Protein AF-A0ABD5V184-F1 (afdb_monomer_lite)

Organism: NCBI:txid1198295

Sequence (76 aa):
MSGDTRDPRRAIEEFLEDADVTLGEYDQGYADADATLSVLEGHIDALRDVLEENVDANGDGDGDANGDGDVDRDDG

Secondary structure (DSSP, 8-state):
--SSTT-HHHHHHHHHHHHHHHHHHHHTTSS-HHHHHHHHHHHHHHHHHHHHHHHHHT------------------

pLDDT: mean 77.96, std 16.44, range [44.91, 95.44]

Structure (mmCIF, N/CA/C/O backbone):
data_AF-A0ABD5V184-F1
#
_entry.id   AF-A0ABD5V184-F1
#
loop_
_atom_site.group_PDB
_atom_site.id
_atom_site.type_symbol
_atom_site.label_atom_id
_atom_site.label_alt_id
_atom_site.label_comp_id
_atom_site.label_asym_id
_atom_site.label_entity_id
_atom_site.label_seq_id
_atom_site.pdbx_PDB_ins_code
_atom_site.Cartn_x
_atom_site.Cartn_y
_atom_site.Cartn_z
_atom_site.occupancy
_atom_site.B_iso_or_equiv
_atom_site.auth_seq_id
_atom_site.auth_comp_id
_atom_site.auth_asym_id
_atom_site.auth_atom_id
_atom_site.pdbx_PDB_model_num
ATOM 1 N N . MET A 1 1 ? 20.894 -2.353 -7.530 1.00 44.91 1 MET A N 1
ATOM 2 C CA . MET A 1 1 ? 19.527 -2.898 -7.433 1.00 44.91 1 MET A CA 1
ATOM 3 C C . MET A 1 1 ? 18.647 -2.129 -8.407 1.00 44.91 1 MET A C 1
ATOM 5 O O . MET A 1 1 ? 17.961 -1.208 -8.001 1.00 44.91 1 MET A O 1
ATOM 9 N N . SER A 1 2 ? 18.746 -2.427 -9.701 1.00 47.00 2 SER A N 1
ATOM 10 C CA . SER A 1 2 ? 17.926 -1.785 -10.738 1.00 47.00 2 SER A CA 1
ATOM 11 C C . SER A 1 2 ? 17.744 -2.804 -11.852 1.00 47.00 2 SER A C 1
ATOM 13 O O . SER A 1 2 ? 18.731 -3.215 -12.456 1.00 47.00 2 SER A O 1
ATOM 15 N N . GLY A 1 3 ? 16.515 -3.277 -12.034 1.00 50.84 3 GLY A N 1
ATOM 16 C CA . GLY A 1 3 ? 16.156 -4.313 -13.006 1.00 50.84 3 GLY A CA 1
ATOM 17 C C . GLY A 1 3 ? 15.014 -5.222 -12.549 1.00 50.84 3 GLY A C 1
ATOM 18 O O . GLY A 1 3 ? 14.391 -5.847 -13.390 1.00 50.84 3 GLY A O 1
ATOM 19 N N . ASP A 1 4 ? 14.723 -5.265 -11.246 1.00 56.38 4 ASP A N 1
ATOM 20 C CA . ASP A 1 4 ? 13.803 -6.251 -10.664 1.00 56.38 4 ASP A CA 1
ATOM 21 C C . ASP A 1 4 ? 12.366 -5.719 -10.463 1.00 56.38 4 ASP A C 1
ATOM 23 O O . ASP A 1 4 ? 11.396 -6.420 -10.707 1.00 56.38 4 ASP A O 1
ATOM 27 N N . THR A 1 5 ? 12.204 -4.427 -10.161 1.00 56.72 5 THR A N 1
ATOM 28 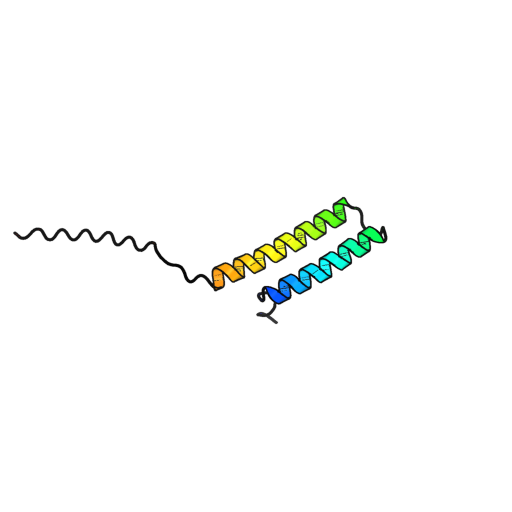C CA . THR A 1 5 ? 10.888 -3.755 -10.022 1.00 56.72 5 THR A CA 1
ATOM 29 C C . THR A 1 5 ? 10.093 -3.672 -11.338 1.00 56.72 5 THR A C 1
ATOM 31 O O . THR A 1 5 ? 8.939 -3.272 -11.342 1.00 56.72 5 THR A O 1
ATOM 34 N N . ARG A 1 6 ? 10.704 -4.039 -12.472 1.00 63.25 6 ARG A N 1
ATOM 35 C CA . ARG A 1 6 ? 10.070 -4.047 -13.803 1.00 63.25 6 ARG A CA 1
ATOM 36 C C . ARG A 1 6 ? 9.556 -5.422 -14.226 1.00 63.25 6 ARG A C 1
ATOM 38 O O . ARG A 1 6 ? 9.047 -5.556 -15.338 1.00 63.25 6 ARG A O 1
ATOM 45 N N . ASP A 1 7 ? 9.740 -6.454 -13.398 1.00 81.44 7 ASP A N 1
ATOM 46 C CA . ASP A 1 7 ? 9.132 -7.754 -13.666 1.00 81.44 7 ASP A CA 1
ATOM 47 C C . ASP A 1 7 ? 7.645 -7.688 -13.273 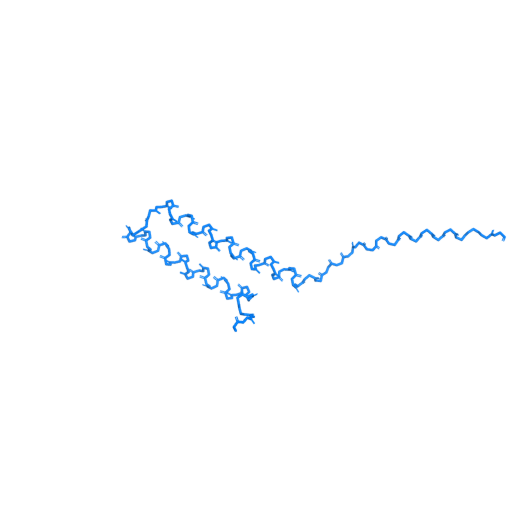1.00 81.44 7 ASP A C 1
ATOM 49 O O . ASP A 1 7 ? 7.332 -7.545 -12.086 1.00 81.44 7 ASP A O 1
ATOM 53 N N . PRO A 1 8 ? 6.711 -7.806 -14.233 1.00 83.94 8 PRO A N 1
ATOM 54 C CA . PRO A 1 8 ? 5.285 -7.701 -13.957 1.00 83.94 8 PRO A CA 1
ATOM 55 C C . PRO A 1 8 ? 4.803 -8.785 -12.991 1.00 83.94 8 PRO A C 1
ATOM 57 O O . PRO A 1 8 ? 3.860 -8.551 -12.242 1.00 83.94 8 PRO A O 1
ATOM 60 N N . ARG A 1 9 ? 5.449 -9.960 -12.945 1.00 87.31 9 ARG A N 1
ATOM 61 C CA . ARG A 1 9 ? 5.101 -10.988 -11.958 1.00 87.31 9 ARG A CA 1
ATOM 62 C C . ARG A 1 9 ? 5.450 -10.536 -10.546 1.00 87.31 9 ARG A C 1
ATOM 64 O O . ARG A 1 9 ? 4.613 -10.681 -9.662 1.00 87.31 9 ARG A O 1
ATOM 71 N N . ARG A 1 10 ? 6.647 -9.978 -10.345 1.00 87.38 10 ARG A N 1
ATOM 72 C CA . ARG A 1 10 ? 7.048 -9.460 -9.033 1.00 87.38 10 ARG A CA 1
ATOM 73 C C . ARG A 1 10 ? 6.139 -8.311 -8.602 1.00 87.38 10 ARG A C 1
ATOM 75 O O . ARG A 1 10 ? 5.690 -8.314 -7.467 1.00 87.38 10 ARG A O 1
ATOM 82 N N . ALA A 1 11 ? 5.828 -7.380 -9.501 1.00 87.88 11 ALA A N 1
ATOM 83 C CA . ALA A 1 11 ? 4.950 -6.256 -9.180 1.00 87.88 11 ALA A CA 1
ATOM 84 C C . ALA A 1 11 ? 3.540 -6.713 -8.760 1.00 87.88 11 ALA A C 1
ATOM 86 O O . ALA A 1 11 ? 2.949 -6.140 -7.850 1.00 87.88 11 ALA A O 1
ATOM 87 N N . ILE A 1 12 ? 3.009 -7.774 -9.381 1.00 91.31 12 ILE A N 1
ATOM 88 C CA . ILE A 1 12 ? 1.741 -8.390 -8.961 1.00 91.31 12 ILE A CA 1
ATOM 89 C C . ILE A 1 12 ? 1.871 -9.037 -7.575 1.00 91.31 12 ILE A C 1
ATOM 91 O O . ILE A 1 12 ? 0.966 -8.896 -6.760 1.00 91.31 12 ILE A O 1
ATOM 95 N N . GLU A 1 13 ? 2.963 -9.755 -7.303 1.00 92.81 13 GLU A N 1
ATOM 96 C CA . GLU A 1 13 ? 3.206 -10.380 -5.993 1.00 92.81 13 GLU A CA 1
ATOM 97 C C . GLU A 1 13 ? 3.298 -9.328 -4.875 1.00 92.81 13 GLU A C 1
ATOM 99 O O . GLU A 1 13 ? 2.621 -9.473 -3.859 1.00 92.81 13 GLU A O 1
ATOM 104 N N . GLU A 1 14 ? 4.050 -8.246 -5.099 1.00 90.81 14 GLU A N 1
ATOM 105 C CA . GLU A 1 14 ? 4.172 -7.112 -4.171 1.00 90.81 14 GLU A CA 1
ATOM 106 C C . GLU A 1 14 ? 2.814 -6.427 -3.946 1.00 90.81 14 GLU A C 1
ATOM 108 O O . GLU A 1 14 ? 2.414 -6.208 -2.806 1.00 90.81 14 GLU A O 1
ATOM 113 N N . PHE A 1 15 ? 2.047 -6.177 -5.015 1.00 92.12 15 PHE A N 1
ATOM 114 C CA . PHE A 1 15 ? 0.698 -5.613 -4.910 1.00 92.12 15 PHE A CA 1
ATOM 115 C C . PHE A 1 15 ? -0.236 -6.468 -4.041 1.00 92.12 15 PHE A C 1
ATOM 117 O O . PHE A 1 15 ? -0.995 -5.930 -3.235 1.00 92.12 15 PHE A O 1
ATOM 124 N N . LEU A 1 16 ? -0.218 -7.793 -4.218 1.00 95.44 16 LEU A N 1
ATOM 125 C CA . LEU A 1 16 ? -1.081 -8.695 -3.453 1.00 95.44 16 LEU A CA 1
ATOM 126 C C . LEU A 1 16 ? -0.698 -8.727 -1.969 1.00 95.44 16 LEU A C 1
ATOM 128 O O . LEU A 1 16 ? -1.590 -8.744 -1.124 1.00 95.44 16 LEU A O 1
ATOM 132 N N . GLU A 1 17 ? 0.599 -8.709 -1.654 1.00 95.38 17 GLU A N 1
ATOM 133 C CA . GLU A 1 17 ? 1.081 -8.654 -0.270 1.00 95.38 17 GLU A CA 1
ATOM 134 C C . GLU A 1 17 ? 0.684 -7.331 0.405 1.00 95.38 17 GLU A C 1
ATOM 136 O O . GLU A 1 17 ? 0.110 -7.341 1.496 1.00 95.38 17 GLU A O 1
ATOM 141 N N . ASP A 1 18 ? 0.889 -6.203 -0.276 1.00 91.94 18 ASP A N 1
ATOM 142 C CA . ASP A 1 18 ? 0.514 -4.877 0.223 1.00 91.94 18 ASP A CA 1
ATOM 143 C C . ASP A 1 18 ? -1.008 -4.737 0.421 1.00 91.94 18 ASP A C 1
ATOM 145 O O . ASP A 1 18 ? -1.473 -4.152 1.409 1.00 91.94 18 ASP A O 1
ATOM 149 N N . ALA A 1 19 ? -1.804 -5.308 -0.490 1.00 93.25 19 ALA A N 1
ATOM 150 C CA . ALA A 1 19 ? -3.260 -5.316 -0.395 1.00 93.25 19 ALA A CA 1
ATOM 151 C C . ALA A 1 19 ? -3.754 -6.143 0.803 1.00 93.25 19 ALA A C 1
ATOM 153 O O . ALA A 1 19 ? -4.624 -5.676 1.542 1.00 93.25 19 ALA A O 1
ATOM 154 N N . ASP A 1 20 ? -3.187 -7.332 1.032 1.00 93.44 20 ASP A N 1
ATOM 155 C CA . ASP A 1 20 ? -3.528 -8.184 2.178 1.00 93.44 20 ASP A CA 1
ATOM 156 C C . ASP A 1 20 ? -3.177 -7.508 3.510 1.00 93.44 20 ASP A C 1
ATOM 158 O O . ASP A 1 20 ? -3.960 -7.570 4.461 1.00 93.44 20 ASP A O 1
ATOM 162 N N . VAL A 1 21 ? -2.034 -6.817 3.584 1.00 93.69 21 VAL A N 1
ATOM 163 C CA . VAL A 1 21 ? -1.650 -6.042 4.774 1.00 93.69 21 VAL A CA 1
ATOM 164 C C . VAL A 1 21 ? -2.643 -4.909 5.020 1.00 93.69 21 VAL A C 1
ATOM 166 O O . VAL A 1 21 ? -3.194 -4.807 6.115 1.00 93.69 21 VAL A O 1
ATOM 169 N N . THR A 1 22 ? -2.926 -4.102 3.997 1.00 92.44 22 THR A N 1
ATOM 170 C CA . THR A 1 22 ? -3.822 -2.939 4.092 1.00 92.44 22 THR A CA 1
ATOM 171 C C . THR A 1 22 ? -5.247 -3.344 4.489 1.00 92.44 22 THR A C 1
ATOM 173 O O . THR A 1 22 ? -5.870 -2.713 5.348 1.00 92.44 22 THR A O 1
ATOM 176 N N . LEU A 1 23 ? -5.765 -4.435 3.915 1.00 92.00 23 LEU A N 1
ATOM 177 C CA . LEU A 1 23 ? -7.062 -5.001 4.293 1.00 92.00 23 LEU A CA 1
ATOM 178 C C . LEU A 1 23 ? -7.031 -5.607 5.700 1.00 92.00 23 LEU A C 1
ATOM 180 O O . LEU A 1 23 ? -7.970 -5.414 6.470 1.00 92.00 23 LEU A O 1
ATOM 184 N N . GLY A 1 24 ? -5.941 -6.278 6.073 1.00 92.25 24 GLY A N 1
ATOM 185 C CA . GLY A 1 24 ? -5.748 -6.801 7.421 1.00 92.25 24 GLY A CA 1
ATOM 186 C C . GLY A 1 24 ? -5.741 -5.702 8.486 1.00 92.25 24 GLY A C 1
ATOM 187 O O . GLY A 1 24 ? -6.296 -5.899 9.568 1.00 92.25 24 GLY A O 1
ATOM 188 N N . GLU A 1 25 ? -5.143 -4.545 8.203 1.00 90.56 25 GLU A N 1
ATOM 189 C CA . GLU A 1 25 ? -5.166 -3.378 9.091 1.00 90.56 25 GLU A CA 1
ATOM 190 C C . GLU A 1 25 ? -6.577 -2.795 9.233 1.00 90.56 25 GLU A C 1
ATOM 192 O O . GLU A 1 25 ? -6.992 -2.462 10.346 1.00 90.56 25 GLU A O 1
ATOM 197 N N . TYR A 1 26 ? -7.341 -2.732 8.139 1.00 90.06 26 TYR A N 1
ATOM 198 C CA . TYR A 1 26 ? -8.747 -2.326 8.167 1.00 90.06 26 TYR A CA 1
ATOM 199 C C . TYR A 1 26 ? -9.616 -3.286 8.993 1.00 90.06 26 TYR A C 1
ATOM 201 O O . TYR A 1 26 ? -10.337 -2.847 9.890 1.00 90.06 26 TYR A O 1
ATOM 209 N N . ASP A 1 27 ? -9.503 -4.596 8.758 1.00 91.56 27 ASP A N 1
ATOM 210 C CA . ASP A 1 27 ? -10.280 -5.624 9.465 1.00 91.56 27 ASP A CA 1
ATOM 211 C C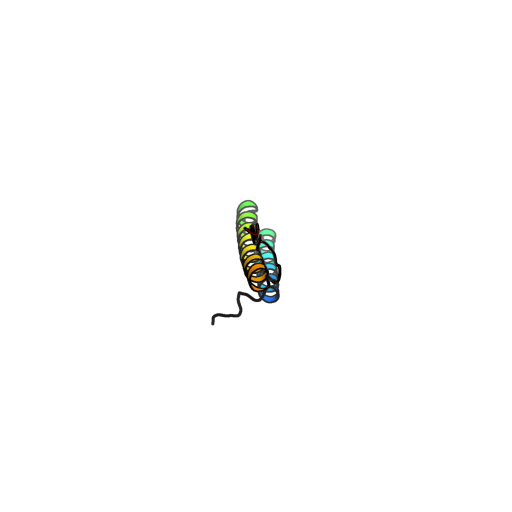 . ASP A 1 27 ? -9.985 -5.646 10.972 1.00 91.56 27 ASP A C 1
ATOM 213 O O . ASP A 1 27 ? -10.862 -5.925 11.795 1.00 91.56 27 ASP A O 1
ATOM 217 N N . GLN A 1 28 ? -8.750 -5.318 11.354 1.00 91.50 28 GLN A N 1
ATOM 218 C CA . GLN A 1 28 ? -8.342 -5.169 12.752 1.00 91.50 28 GLN A CA 1
ATOM 219 C C . GLN A 1 28 ? -8.766 -3.820 13.364 1.00 91.50 28 GLN A C 1
ATOM 221 O O . GLN A 1 28 ? -8.622 -3.624 14.573 1.00 91.50 28 GLN A O 1
ATOM 226 N N . GLY A 1 29 ? -9.312 -2.904 12.559 1.00 90.25 29 GLY A N 1
ATOM 227 C CA . GLY A 1 29 ? -9.740 -1.570 12.975 1.00 90.25 29 GLY A CA 1
ATOM 228 C C . GLY A 1 29 ? -8.588 -0.589 13.202 1.00 90.25 29 GLY A C 1
ATOM 229 O O . GLY A 1 29 ? -8.766 0.399 13.914 1.00 90.25 29 GLY A O 1
ATOM 230 N N . TYR A 1 30 ? -7.406 -0.865 12.643 1.00 86.19 30 TYR A N 1
ATOM 231 C CA . TYR A 1 30 ? -6.243 0.026 12.691 1.00 86.19 30 TYR A CA 1
ATOM 232 C C . TYR A 1 30 ? -6.283 1.121 11.619 1.00 86.19 30 TYR A C 1
ATOM 234 O O . TYR A 1 30 ? -5.607 2.137 11.782 1.00 86.19 30 TYR A O 1
ATOM 242 N N . ALA A 1 31 ? -7.086 0.940 10.566 1.00 87.44 31 ALA A N 1
ATOM 243 C CA . ALA A 1 31 ? -7.246 1.893 9.474 1.00 87.44 31 ALA A CA 1
ATOM 244 C C . ALA A 1 31 ? -8.724 2.231 9.214 1.00 87.44 31 ALA A C 1
ATOM 246 O O . ALA A 1 31 ? -9.604 1.378 9.328 1.00 87.44 31 ALA A O 1
ATOM 247 N N . ASP A 1 32 ? -8.988 3.487 8.843 1.00 91.94 32 ASP A N 1
ATOM 248 C CA . ASP A 1 32 ? -10.300 3.937 8.370 1.00 91.94 32 ASP A CA 1
ATOM 249 C C . ASP A 1 32 ? -10.536 3.486 6.922 1.00 91.94 32 ASP A C 1
ATOM 251 O O . ASP A 1 32 ? -9.610 3.491 6.113 1.00 91.94 32 ASP A O 1
ATOM 255 N N . ALA A 1 33 ? -11.789 3.189 6.559 1.00 89.38 33 ALA A N 1
ATOM 256 C CA . ALA A 1 33 ? -12.144 2.702 5.21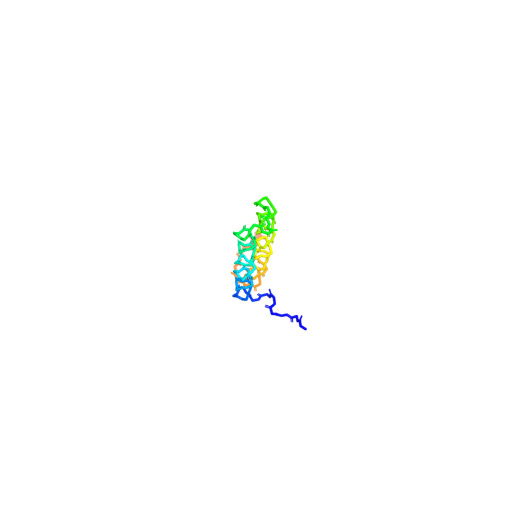8 1.00 89.38 33 ALA A CA 1
ATOM 257 C C . ALA A 1 33 ? -11.653 3.623 4.085 1.00 89.38 33 ALA A C 1
ATOM 259 O O . ALA A 1 33 ? -11.133 3.143 3.079 1.00 89.38 33 ALA A O 1
ATOM 260 N N . ASP A 1 34 ? -11.783 4.942 4.264 1.00 90.62 34 ASP A N 1
ATOM 261 C CA . ASP A 1 34 ? -11.343 5.929 3.271 1.00 90.62 34 ASP A CA 1
ATOM 262 C C . ASP A 1 34 ? -9.810 5.958 3.141 1.00 90.62 34 ASP A C 1
ATOM 264 O O . ASP A 1 34 ? -9.281 6.140 2.044 1.00 90.62 34 ASP A O 1
ATOM 268 N N . ALA A 1 35 ? -9.083 5.735 4.242 1.00 90.06 35 ALA A N 1
ATOM 269 C CA . ALA A 1 35 ? -7.625 5.654 4.231 1.00 90.06 35 ALA A CA 1
ATOM 270 C C . ALA A 1 35 ? -7.150 4.362 3.549 1.00 90.06 35 ALA A C 1
ATOM 272 O O . ALA A 1 35 ? -6.280 4.411 2.683 1.00 90.06 35 ALA A O 1
ATOM 273 N N . THR A 1 36 ? -7.770 3.226 3.877 1.00 90.06 36 THR A N 1
ATOM 274 C CA . THR A 1 36 ? -7.528 1.924 3.239 1.00 90.06 36 THR A CA 1
ATOM 275 C C . THR A 1 36 ? -7.765 1.992 1.730 1.00 90.06 36 THR A C 1
ATOM 277 O O . THR A 1 36 ? -6.934 1.518 0.958 1.00 90.06 36 THR A O 1
ATOM 280 N N . LEU A 1 37 ? -8.862 2.624 1.295 1.00 91.00 37 LEU A N 1
ATOM 281 C CA . LEU A 1 37 ? -9.161 2.800 -0.126 1.00 91.00 37 LEU A CA 1
ATOM 282 C C . LEU A 1 37 ? -8.110 3.671 -0.823 1.00 91.00 37 LEU A C 1
ATOM 284 O O . LEU A 1 37 ? -7.613 3.280 -1.874 1.00 91.00 37 LEU A O 1
ATOM 288 N N . SER A 1 38 ? -7.722 4.800 -0.222 1.00 92.38 38 SER A N 1
ATOM 289 C CA . SER A 1 38 ? -6.704 5.687 -0.798 1.00 92.38 38 SER A CA 1
ATOM 290 C C . SER A 1 38 ? -5.339 5.003 -0.946 1.00 92.38 38 SER A C 1
ATOM 292 O O . SER A 1 38 ? -4.628 5.265 -1.915 1.00 92.38 38 SER A O 1
ATOM 294 N N . VAL A 1 39 ? -4.971 4.125 -0.007 1.00 91.56 39 VAL A N 1
ATOM 295 C CA . VAL A 1 39 ? -3.739 3.325 -0.078 1.00 91.56 39 VAL A CA 1
ATOM 296 C C . VAL A 1 39 ? -3.835 2.282 -1.195 1.00 91.56 39 VAL A C 1
ATOM 298 O O . VAL A 1 39 ? -2.942 2.207 -2.037 1.00 91.56 39 VAL A O 1
ATOM 301 N N . LEU A 1 40 ? -4.943 1.537 -1.270 1.00 92.38 40 LEU A N 1
ATOM 302 C CA . LEU A 1 40 ? -5.192 0.561 -2.338 1.00 92.38 40 LEU A CA 1
ATOM 303 C C . LEU A 1 40 ? -5.178 1.197 -3.734 1.00 92.38 40 LEU A C 1
ATOM 305 O O . LEU A 1 40 ? -4.587 0.627 -4.648 1.00 92.38 40 LEU A O 1
ATOM 309 N N . GLU A 1 41 ? -5.787 2.371 -3.906 1.00 93.69 41 GLU A N 1
ATOM 310 C CA . GLU A 1 41 ? -5.743 3.125 -5.165 1.00 93.69 41 GLU A CA 1
ATOM 311 C C . GLU A 1 41 ? -4.298 3.446 -5.575 1.00 93.69 41 GLU A C 1
ATOM 313 O O . GLU A 1 41 ? -3.924 3.209 -6.723 1.00 93.69 41 GLU A O 1
ATOM 318 N N . GLY A 1 42 ? -3.455 3.868 -4.627 1.00 93.69 42 GLY A N 1
ATOM 319 C CA . GLY A 1 42 ? -2.033 4.109 -4.880 1.00 93.69 42 GLY A CA 1
ATOM 320 C C . GLY A 1 42 ? -1.267 2.856 -5.320 1.00 93.69 42 GLY A C 1
ATOM 321 O O . GLY A 1 42 ? -0.470 2.920 -6.257 1.00 93.69 42 GLY A O 1
ATOM 322 N N . HIS A 1 43 ? -1.529 1.704 -4.695 1.00 92.62 43 HIS A N 1
ATOM 323 C CA . HIS A 1 43 ? -0.920 0.432 -5.106 1.00 92.62 43 HIS A CA 1
ATOM 324 C C . HIS A 1 43 ? -1.397 -0.018 -6.499 1.00 92.62 43 HIS A C 1
ATOM 326 O O . HIS A 1 43 ? -0.607 -0.555 -7.277 1.00 92.62 43 HIS A O 1
ATOM 332 N N . ILE A 1 44 ? -2.669 0.223 -6.845 1.00 92.81 44 ILE A N 1
ATOM 333 C CA . ILE A 1 44 ? -3.220 -0.074 -8.177 1.00 92.81 44 ILE A CA 1
ATOM 334 C C . ILE A 1 44 ? -2.543 0.782 -9.249 1.00 92.81 44 ILE A C 1
ATOM 336 O O . ILE A 1 44 ? -2.185 0.255 -10.304 1.00 92.81 44 ILE A O 1
ATOM 340 N N . ASP A 1 45 ? -2.375 2.080 -8.998 1.00 92.94 45 ASP A N 1
ATOM 341 C CA . ASP A 1 45 ? -1.721 2.985 -9.945 1.00 92.94 45 ASP A CA 1
ATOM 342 C C . ASP A 1 45 ? -0.253 2.588 -10.156 1.00 92.94 45 ASP A C 1
ATOM 344 O O . ASP A 1 45 ? 0.181 2.438 -11.296 1.00 92.94 45 ASP A O 1
ATOM 348 N N . ALA A 1 46 ? 0.474 2.264 -9.082 1.00 89.12 46 ALA A N 1
ATOM 349 C CA . ALA A 1 46 ? 1.845 1.763 -9.186 1.00 89.12 46 ALA A CA 1
ATOM 350 C C . ALA A 1 46 ? 1.945 0.463 -10.010 1.00 89.12 46 ALA A C 1
ATOM 352 O O . ALA A 1 46 ? 2.855 0.311 -10.827 1.00 89.12 46 ALA A O 1
ATOM 353 N N . LEU A 1 47 ? 1.002 -0.472 -9.841 1.00 90.81 47 LEU A N 1
ATOM 354 C CA . LEU A 1 47 ? 0.959 -1.700 -10.640 1.00 90.81 47 LEU A CA 1
ATOM 355 C C . LEU A 1 47 ? 0.677 -1.407 -12.123 1.00 90.81 47 LEU A C 1
ATOM 357 O O . LEU A 1 47 ? 1.268 -2.042 -12.999 1.00 90.81 47 LEU A O 1
ATOM 361 N N . ARG A 1 48 ? -0.220 -0.460 -12.419 1.00 89.69 48 ARG A N 1
ATOM 362 C CA . ARG A 1 48 ? -0.540 -0.056 -13.797 1.00 89.69 48 ARG A CA 1
ATOM 363 C C . ARG A 1 48 ? 0.666 0.540 -14.505 1.00 89.69 48 ARG A C 1
ATOM 365 O O . ARG A 1 48 ? 0.932 0.125 -15.629 1.00 89.69 48 ARG A O 1
ATOM 372 N N . ASP A 1 49 ? 1.407 1.415 -13.835 1.00 88.81 49 ASP A N 1
ATOM 373 C CA . ASP A 1 49 ? 2.614 2.034 -14.389 1.00 88.81 49 ASP A CA 1
ATOM 374 C C . ASP A 1 49 ? 3.655 0.973 -14.784 1.00 88.81 49 ASP A C 1
ATOM 376 O O . ASP A 1 49 ? 4.228 1.025 -15.873 1.00 88.81 49 ASP A O 1
ATOM 380 N N . VAL A 1 50 ? 3.864 -0.044 -13.938 1.00 88.19 50 VAL A N 1
ATOM 381 C CA . VAL A 1 50 ? 4.803 -1.142 -14.233 1.00 88.19 50 VAL A CA 1
ATOM 382 C C . VAL A 1 50 ? 4.329 -1.996 -15.411 1.00 88.19 50 VAL A C 1
ATOM 384 O O . VAL A 1 50 ? 5.140 -2.426 -16.235 1.00 88.19 50 VAL A O 1
ATOM 387 N N . LEU A 1 51 ? 3.023 -2.262 -15.509 1.00 85.88 51 LEU A N 1
ATOM 388 C CA . LEU A 1 51 ? 2.458 -3.022 -16.625 1.00 85.88 51 LEU A CA 1
ATOM 389 C C . LEU A 1 51 ? 2.532 -2.242 -17.943 1.00 85.88 51 LEU A C 1
ATOM 391 O O . LEU A 1 51 ? 2.865 -2.841 -18.962 1.00 85.88 51 LEU A O 1
ATOM 395 N N . GLU A 1 52 ? 2.264 -0.936 -17.933 1.00 85.94 52 GLU A N 1
ATOM 396 C CA . GLU A 1 52 ? 2.379 -0.070 -19.113 1.00 85.94 52 GLU A CA 1
ATOM 397 C C . GLU A 1 52 ? 3.837 0.030 -19.587 1.00 85.94 52 GLU A C 1
ATOM 399 O O . GLU A 1 52 ? 4.114 -0.250 -20.754 1.00 85.94 52 GLU A O 1
ATOM 404 N N . GLU A 1 53 ? 4.793 0.259 -18.673 1.00 80.88 53 GLU A N 1
ATOM 405 C CA . GLU A 1 53 ? 6.232 0.252 -18.994 1.00 80.88 53 GLU A CA 1
ATOM 406 C C . GLU A 1 53 ? 6.670 -1.098 -19.598 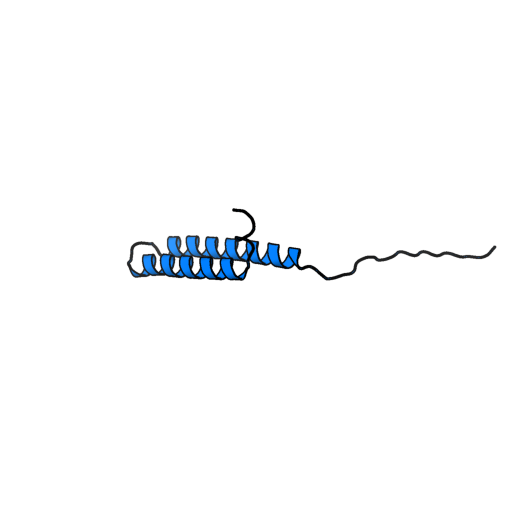1.00 80.88 53 GLU A C 1
ATOM 408 O O . GLU A 1 53 ? 7.511 -1.144 -20.500 1.00 80.88 53 GLU A O 1
ATOM 413 N N . ASN A 1 54 ? 6.094 -2.216 -19.138 1.00 78.19 54 ASN A N 1
ATOM 414 C CA . ASN A 1 54 ? 6.380 -3.542 -19.685 1.00 78.19 54 ASN A CA 1
ATOM 415 C C . ASN A 1 54 ? 5.762 -3.768 -21.076 1.00 78.19 54 ASN A C 1
ATOM 417 O O . ASN A 1 54 ? 6.383 -4.423 -21.916 1.00 78.19 54 ASN A O 1
ATOM 421 N N . VAL A 1 55 ? 4.561 -3.243 -21.330 1.00 68.00 55 VAL A N 1
ATOM 422 C CA . VAL A 1 55 ? 3.897 -3.322 -22.641 1.00 68.00 55 VAL A CA 1
ATOM 423 C C . VAL A 1 55 ? 4.675 -2.516 -23.681 1.00 68.00 55 VAL A C 1
ATOM 425 O O . VAL A 1 55 ? 4.970 -3.052 -24.750 1.00 68.00 55 VAL A O 1
ATOM 428 N N . ASP A 1 56 ? 5.106 -1.300 -23.344 1.00 64.19 56 ASP A N 1
ATOM 429 C CA . ASP A 1 56 ? 5.940 -0.465 -24.220 1.00 64.19 56 ASP A CA 1
ATOM 430 C C . ASP A 1 56 ? 7.319 -1.094 -24.485 1.00 64.19 56 ASP A C 1
ATOM 432 O O . ASP A 1 56 ? 7.857 -1.000 -25.590 1.00 64.19 56 ASP A O 1
ATOM 436 N N . ALA A 1 57 ? 7.892 -1.793 -23.497 1.00 61.44 57 ALA A N 1
ATOM 437 C CA . ALA A 1 57 ? 9.164 -2.501 -23.651 1.00 61.44 57 ALA A CA 1
ATOM 438 C C . ALA A 1 57 ? 9.080 -3.748 -24.558 1.00 61.44 57 ALA A C 1
ATOM 440 O O . ALA A 1 57 ? 10.113 -4.196 -25.060 1.00 61.44 57 ALA A O 1
ATOM 441 N N . ASN A 1 58 ? 7.881 -4.302 -24.771 1.00 59.47 58 ASN A N 1
ATOM 442 C CA . ASN A 1 58 ? 7.618 -5.471 -25.622 1.00 59.47 58 ASN A CA 1
ATOM 443 C C . ASN A 1 58 ? 6.882 -5.112 -26.928 1.00 59.47 58 ASN A C 1
ATOM 445 O O . ASN A 1 58 ? 6.365 -6.005 -27.601 1.00 59.47 58 ASN A O 1
ATOM 449 N N . GLY A 1 59 ? 6.810 -3.824 -27.278 1.00 55.78 59 GLY A N 1
ATOM 450 C CA . GLY A 1 59 ? 6.119 -3.318 -28.463 1.00 55.78 59 GLY A CA 1
ATOM 451 C C . GLY A 1 59 ? 6.782 -3.715 -29.786 1.00 55.78 59 GLY A C 1
ATOM 452 O O . GLY A 1 59 ? 7.398 -2.887 -30.452 1.00 55.78 59 GLY A O 1
ATOM 453 N N . ASP A 1 60 ? 6.614 -4.972 -30.190 1.00 59.88 60 ASP A N 1
ATOM 454 C CA . ASP A 1 60 ? 6.547 -5.374 -31.593 1.00 59.88 60 ASP A CA 1
ATOM 455 C C . ASP A 1 60 ? 5.151 -4.996 -32.131 1.00 59.88 60 ASP A C 1
ATOM 457 O O . ASP A 1 60 ? 4.138 -5.545 -31.693 1.00 59.88 60 ASP A O 1
ATOM 461 N N . GLY A 1 61 ? 5.081 -4.051 -33.072 1.00 54.38 61 GLY A N 1
ATOM 462 C CA . GLY A 1 61 ? 3.840 -3.678 -33.767 1.00 54.38 61 GLY A CA 1
ATOM 463 C C . GLY A 1 61 ? 3.876 -2.234 -34.271 1.00 54.38 61 GLY A C 1
ATOM 464 O O . GLY A 1 61 ? 3.423 -1.322 -33.593 1.00 54.38 61 GLY A O 1
ATOM 465 N N . ASP A 1 62 ? 4.633 -1.947 -35.326 1.00 57.38 62 ASP A N 1
ATOM 466 C CA . ASP A 1 62 ? 4.175 -1.938 -36.727 1.00 57.38 62 ASP A CA 1
ATOM 467 C C . ASP A 1 62 ? 3.212 -0.792 -37.085 1.00 57.38 62 ASP A C 1
ATOM 469 O O . ASP A 1 62 ? 2.034 -0.799 -36.740 1.00 57.38 62 ASP A O 1
ATOM 473 N N . GLY A 1 63 ? 3.715 0.100 -37.948 1.00 55.62 63 GLY A N 1
ATOM 474 C CA . GLY A 1 63 ? 2.950 0.502 -39.127 1.00 55.62 63 GLY A CA 1
ATOM 475 C C . GLY A 1 63 ? 2.357 1.904 -39.150 1.00 55.62 63 GLY A C 1
ATOM 476 O O . GLY A 1 63 ? 1.145 2.041 -39.214 1.00 55.62 63 GLY A O 1
ATOM 477 N N . ASP A 1 64 ? 3.198 2.933 -39.270 1.00 48.12 64 ASP A N 1
ATOM 478 C CA . ASP A 1 64 ? 2.802 4.122 -40.041 1.00 48.12 64 ASP A CA 1
ATOM 479 C C . ASP A 1 64 ? 3.997 4.709 -40.809 1.00 48.12 64 ASP A C 1
ATOM 481 O O . ASP A 1 64 ? 4.349 5.884 -40.735 1.00 48.12 64 ASP A O 1
ATOM 485 N N . ALA A 1 65 ? 4.652 3.846 -41.589 1.00 56.12 65 ALA A N 1
ATOM 486 C CA . ALA A 1 65 ? 5.363 4.295 -42.776 1.00 56.12 65 ALA A CA 1
ATOM 487 C C . ALA A 1 65 ? 4.343 4.384 -43.918 1.00 56.12 65 ALA A C 1
ATOM 489 O O . ALA A 1 65 ? 4.339 3.544 -44.819 1.00 56.12 65 ALA A O 1
ATOM 490 N N . ASN A 1 66 ? 3.475 5.400 -43.894 1.00 57.91 66 ASN A N 1
ATOM 491 C CA . ASN A 1 66 ? 2.893 5.876 -45.144 1.00 57.91 66 ASN A CA 1
ATOM 492 C C . ASN A 1 66 ? 4.045 6.496 -45.929 1.00 57.91 66 ASN A C 1
ATOM 494 O O . ASN A 1 66 ? 4.403 7.661 -45.773 1.00 57.91 66 ASN A O 1
ATOM 498 N N . GLY A 1 67 ? 4.701 5.640 -46.709 1.00 53.62 67 GLY A N 1
ATOM 499 C CA . GLY A 1 67 ? 5.488 6.069 -47.836 1.00 53.62 67 GLY A CA 1
ATOM 500 C C . GLY A 1 67 ? 4.535 6.758 -48.793 1.00 53.62 67 GLY A C 1
ATOM 501 O O . GLY A 1 67 ? 3.909 6.094 -49.618 1.00 53.62 67 GLY A O 1
ATOM 502 N N . ASP A 1 68 ? 4.465 8.081 -48.685 1.00 58.91 68 ASP A N 1
ATOM 503 C CA . ASP A 1 68 ? 4.071 8.968 -49.773 1.00 58.91 68 ASP A CA 1
ATOM 504 C C . ASP A 1 68 ? 5.135 8.828 -50.873 1.00 58.91 68 ASP A C 1
ATOM 506 O O . ASP A 1 68 ? 6.022 9.654 -51.082 1.00 58.91 68 ASP A O 1
ATOM 510 N N . GLY A 1 69 ? 5.115 7.665 -51.520 1.00 55.25 69 GLY A N 1
ATOM 511 C CA . GLY A 1 69 ? 5.792 7.400 -52.767 1.00 55.25 69 GLY A CA 1
ATOM 512 C C . GLY A 1 69 ? 4.985 8.048 -53.874 1.00 55.25 69 GLY A C 1
ATOM 513 O O . GLY A 1 69 ? 4.397 7.341 -54.690 1.00 55.25 69 GLY A O 1
ATOM 514 N N . ASP A 1 70 ? 4.983 9.380 -53.903 1.00 61.47 70 ASP A N 1
ATOM 515 C CA . ASP A 1 70 ? 4.654 10.160 -55.090 1.00 61.47 70 ASP A CA 1
ATOM 516 C C . ASP A 1 70 ? 5.760 9.901 -56.125 1.00 61.47 70 ASP A C 1
ATOM 518 O O . ASP A 1 70 ? 6.709 10.666 -56.306 1.00 61.47 70 ASP A O 1
ATOM 522 N N . VAL A 1 71 ? 5.699 8.732 -56.764 1.00 59.44 71 VAL A N 1
ATOM 523 C CA . VAL A 1 71 ? 6.516 8.399 -57.927 1.00 59.44 71 VAL A CA 1
ATOM 524 C C . VAL A 1 71 ? 5.775 8.908 -59.155 1.00 59.44 71 VAL A C 1
ATOM 526 O O . VAL A 1 71 ? 5.267 8.123 -59.953 1.00 59.44 71 VAL A O 1
ATOM 529 N N . ASP A 1 72 ? 5.748 10.226 -59.330 1.00 59.84 72 ASP A N 1
ATOM 530 C CA . ASP A 1 72 ? 5.442 10.831 -60.625 1.00 59.84 72 ASP A CA 1
ATOM 531 C C . ASP A 1 72 ? 6.640 10.600 -61.562 1.00 59.84 72 ASP A C 1
ATOM 533 O O . ASP A 1 72 ? 7.488 11.462 -61.797 1.00 59.84 72 ASP A O 1
ATOM 537 N N . ARG A 1 73 ? 6.746 9.369 -62.076 1.00 57.75 73 ARG A N 1
ATOM 538 C CA . ARG A 1 73 ? 7.396 9.115 -63.363 1.00 57.75 73 ARG A CA 1
ATOM 539 C C . ARG A 1 73 ? 6.381 9.478 -64.440 1.00 57.75 73 ARG A C 1
ATOM 541 O O . ARG A 1 73 ? 5.572 8.639 -64.820 1.00 57.75 73 ARG A O 1
ATOM 548 N N . ASP A 1 74 ? 6.446 10.714 -64.918 1.00 62.25 74 ASP A N 1
ATOM 549 C CA . ASP A 1 74 ? 5.887 11.081 -66.217 1.00 62.25 74 ASP A CA 1
ATOM 550 C C . ASP A 1 74 ? 7.068 11.279 -67.178 1.00 62.25 74 ASP A C 1
ATOM 552 O O . ASP A 1 74 ? 7.900 12.175 -67.013 1.00 62.25 74 ASP A O 1
ATOM 556 N N . ASP A 1 75 ? 7.207 10.320 -68.094 1.00 60.22 75 ASP A N 1
ATOM 557 C CA . ASP A 1 75 ? 8.193 10.283 -69.170 1.00 60.22 75 ASP A CA 1
ATOM 558 C C . ASP A 1 75 ? 7.952 11.437 -70.163 1.00 60.22 75 ASP A C 1
ATOM 560 O O . ASP A 1 75 ? 6.894 11.518 -70.790 1.00 60.22 75 ASP A O 1
ATOM 564 N N . GLY A 1 76 ? 8.970 12.285 -70.354 1.00 54.03 76 GLY A N 1
ATOM 565 C CA . GLY A 1 76 ? 9.039 13.318 -71.394 1.00 54.03 76 GLY A CA 1
ATOM 566 C C . GLY A 1 76 ? 10.385 13.323 -72.102 1.00 54.03 76 GLY A C 1
ATOM 567 O O . GLY A 1 76 ? 11.418 13.323 -71.393 1.00 54.03 76 GLY A O 1
#

Foldseek 3Di:
DPDD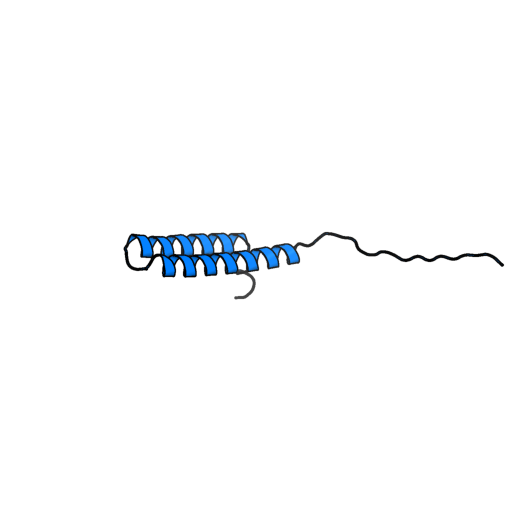LLPLVVLVVVLVVQLCVLVVCVVVVVDDPVRSVVSNVVSVVSSVVSVVVNCVVVDPDDDDPPPPPPPPPDDD

Radius of gyration: 23.54 Å; chains: 1; bounding box: 32×24×84 Å